Protein AF-A0A7C4DHG0-F1 (afdb_monomer)

Solvent-accessible surface area (backbone atoms only — not comparable to full-atom values): 5054 Å² total; per-residue (Å²): 135,56,53,78,42,82,50,98,94,35,75,24,31,43,65,48,65,53,72,70,38,82,43,91,96,52,89,31,32,40,33,34,34,33,37,39,33,68,54,91,93,58,45,35,28,37,31,37,55,48,58,78,25,81,92,40,59,90,64,50,63,77,72,46,78,29,77,46,70,67,61,35,50,54,51,42,55,54,49,60,74,41,62,80,68,62,112

Mean predicted aligned error: 3.3 Å

Structure (mmCIF, N/CA/C/O backbone):
data_AF-A0A7C4DHG0-F1
#
_entry.id   AF-A0A7C4DHG0-F1
#
loop_
_atom_site.group_PDB
_atom_site.id
_atom_site.type_symbol
_atom_site.label_atom_id
_atom_site.label_alt_id
_atom_site.label_comp_id
_atom_site.label_asym_id
_atom_s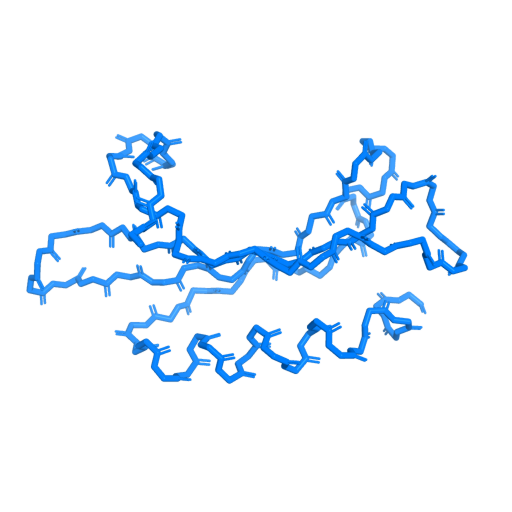ite.label_entity_id
_atom_site.label_seq_id
_atom_site.pdbx_PDB_ins_code
_atom_site.Cartn_x
_atom_site.Cartn_y
_atom_site.Cartn_z
_atom_site.occupancy
_atom_site.B_iso_or_equiv
_atom_site.auth_seq_id
_atom_site.auth_comp_id
_atom_site.auth_asym_id
_atom_site.auth_atom_id
_atom_site.pdbx_PDB_model_num
ATOM 1 N N . MET A 1 1 ? -1.642 15.146 10.617 1.00 54.16 1 MET A N 1
ATOM 2 C CA . MET A 1 1 ? -3.047 14.697 10.498 1.00 54.16 1 MET A CA 1
ATOM 3 C C . MET A 1 1 ? -3.184 14.007 9.152 1.00 54.16 1 MET A C 1
ATOM 5 O O . MET A 1 1 ? -2.700 14.570 8.181 1.00 54.16 1 MET A O 1
ATOM 9 N N . GLY A 1 2 ? -3.714 12.781 9.107 1.00 67.62 2 GLY A N 1
ATOM 10 C CA . GLY A 1 2 ? -3.932 12.055 7.848 1.00 67.62 2 GLY A CA 1
ATOM 11 C C . GLY A 1 2 ? -5.150 12.588 7.090 1.00 67.62 2 GLY A C 1
ATOM 12 O O . GLY A 1 2 ? -6.034 13.186 7.703 1.00 67.62 2 GLY A 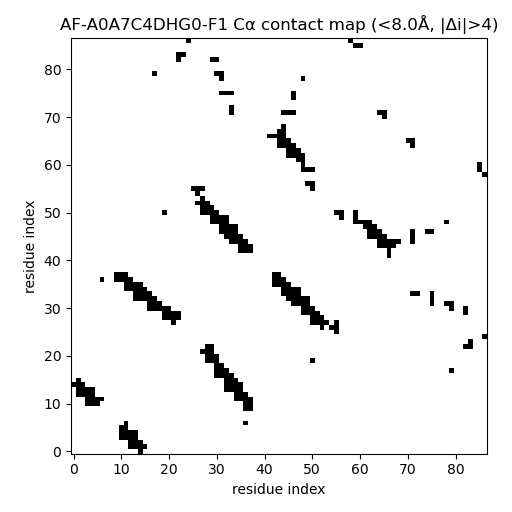O 1
ATOM 13 N N . SER A 1 3 ? -5.197 12.375 5.776 1.00 86.75 3 SER A N 1
ATOM 14 C CA . SER A 1 3 ? -6.334 12.780 4.939 1.00 86.75 3 SER A CA 1
ATOM 15 C C . SER A 1 3 ? -7.441 11.731 4.990 1.00 86.75 3 SER A C 1
ATOM 17 O O . SER A 1 3 ? -7.166 10.533 4.892 1.00 86.75 3 SER A O 1
ATOM 19 N N . THR A 1 4 ? -8.695 12.164 5.118 1.00 90.19 4 THR A N 1
ATOM 20 C CA . THR A 1 4 ? -9.853 11.270 5.000 1.00 90.19 4 THR A CA 1
ATOM 21 C C . THR A 1 4 ? -10.095 10.919 3.533 1.00 90.19 4 THR A C 1
ATOM 23 O O . THR A 1 4 ? -10.136 11.808 2.687 1.00 90.19 4 THR A O 1
ATOM 26 N N . ILE A 1 5 ? -10.261 9.631 3.241 1.00 92.62 5 ILE A N 1
ATOM 27 C CA . ILE A 1 5 ? -10.500 9.081 1.902 1.00 92.62 5 ILE A CA 1
ATOM 28 C C . ILE A 1 5 ? -11.671 8.093 1.935 1.00 92.62 5 ILE A C 1
ATOM 30 O O . ILE A 1 5 ? -12.025 7.573 2.995 1.00 92.62 5 ILE A O 1
ATOM 34 N N . ASP A 1 6 ? -12.255 7.815 0.773 1.00 92.81 6 ASP A N 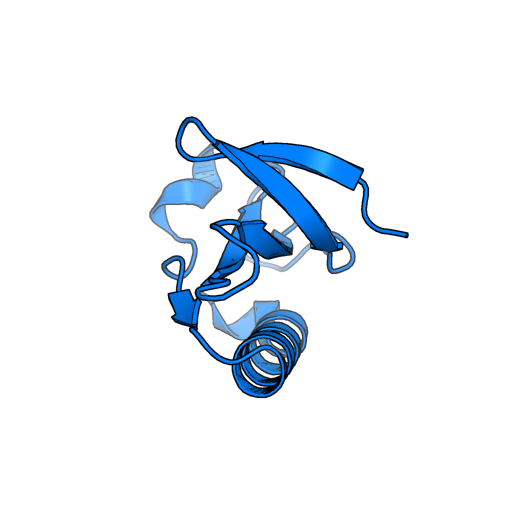1
ATOM 35 C CA . ASP A 1 6 ? -13.169 6.687 0.594 1.00 92.81 6 ASP A CA 1
ATOM 36 C C . ASP A 1 6 ? -12.363 5.453 0.173 1.00 92.81 6 ASP A C 1
ATOM 38 O O . ASP A 1 6 ? -11.652 5.472 -0.829 1.00 92.81 6 ASP A O 1
ATOM 42 N N . TYR A 1 7 ? -12.440 4.381 0.961 1.00 91.56 7 TYR A N 1
ATOM 43 C CA . TYR A 1 7 ? -11.680 3.151 0.743 1.00 91.56 7 TYR A CA 1
ATOM 44 C C . TYR A 1 7 ? -12.516 1.936 1.155 1.00 91.56 7 TYR A C 1
ATOM 46 O O . TYR A 1 7 ? -13.095 1.912 2.242 1.00 91.56 7 TYR A O 1
ATOM 54 N N . LYS A 1 8 ? -12.625 0.932 0.271 1.00 90.25 8 LYS A N 1
ATOM 55 C CA . LYS A 1 8 ? -13.475 -0.265 0.465 1.00 90.25 8 LYS A CA 1
ATOM 56 C C . LYS A 1 8 ? -14.926 0.069 0.870 1.00 90.25 8 LYS A C 1
ATOM 58 O O . LYS A 1 8 ? -15.509 -0.579 1.737 1.00 90.25 8 LYS A O 1
ATOM 63 N N . GLY A 1 9 ? -15.498 1.119 0.272 1.00 88.81 9 GLY A N 1
ATOM 64 C CA . GLY A 1 9 ? -16.865 1.577 0.559 1.00 88.81 9 GLY A CA 1
ATOM 65 C C . GLY A 1 9 ? -17.058 2.201 1.948 1.00 88.81 9 GLY A C 1
ATOM 66 O O . GLY A 1 9 ? -18.192 2.343 2.399 1.00 88.81 9 GLY A O 1
ATOM 67 N N . LYS A 1 10 ? -15.974 2.551 2.651 1.00 89.75 10 LYS A N 1
ATOM 68 C CA . LYS A 1 10 ? -16.000 3.155 3.990 1.00 89.75 10 LYS A CA 1
ATOM 69 C C . LYS A 1 10 ? -15.130 4.409 4.033 1.00 89.75 10 LYS A C 1
ATOM 71 O O . LYS A 1 10 ? -14.166 4.533 3.280 1.00 89.75 10 LYS A O 1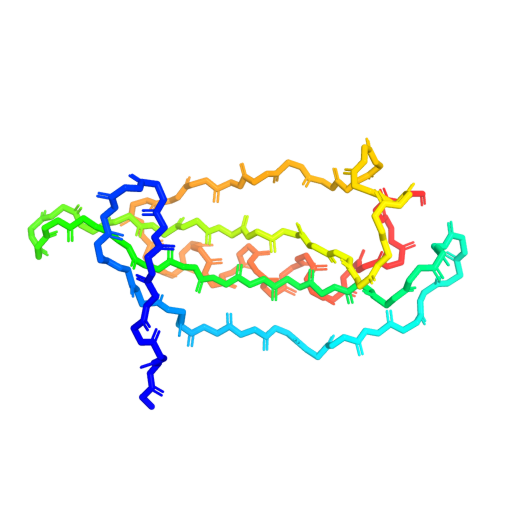
ATOM 76 N N . LYS A 1 11 ? -15.432 5.313 4.971 1.00 92.38 11 LYS A N 1
ATOM 77 C CA . LYS A 1 11 ? -14.518 6.407 5.318 1.00 92.38 11 LYS A CA 1
ATOM 78 C C . LYS A 1 11 ? -13.279 5.824 5.991 1.00 92.38 11 LYS A C 1
ATOM 80 O O . LYS A 1 11 ? -13.384 5.065 6.955 1.00 92.38 11 LYS A O 1
ATOM 85 N N . ALA A 1 12 ? -12.122 6.186 5.467 1.00 95.44 12 ALA A N 1
ATOM 86 C CA . ALA A 1 12 ? -10.822 5.749 5.934 1.00 95.44 12 ALA A CA 1
ATOM 87 C C . ALA A 1 12 ? -9.884 6.948 6.071 1.00 95.44 12 ALA A C 1
ATOM 89 O O . ALA A 1 12 ? -10.150 8.034 5.560 1.00 95.44 12 ALA A O 1
ATOM 90 N N . THR A 1 13 ? -8.767 6.745 6.752 1.00 95.88 13 THR A N 1
ATOM 91 C CA . THR A 1 13 ? -7.721 7.749 6.924 1.00 95.88 13 THR A CA 1
ATOM 92 C C . THR A 1 13 ? -6.451 7.241 6.269 1.00 95.88 13 THR A C 1
ATOM 94 O O . THR A 1 13 ? -5.906 6.219 6.689 1.00 95.88 13 THR A O 1
ATOM 97 N N . LEU A 1 14 ? -5.943 7.973 5.280 1.00 95.44 14 LEU A N 1
ATOM 98 C CA . LEU A 1 14 ? -4.584 7.782 4.788 1.00 95.44 14 LEU A CA 1
ATOM 99 C C . LEU A 1 14 ? -3.624 8.250 5.884 1.00 95.44 14 LEU A C 1
ATOM 101 O O . LEU A 1 14 ? -3.442 9.449 6.101 1.00 95.44 14 LEU A O 1
ATOM 105 N N . MET A 1 15 ? -3.059 7.298 6.622 1.00 94.81 15 MET A N 1
ATOM 106 C CA . MET A 1 15 ? -2.209 7.591 7.773 1.00 94.81 15 MET A CA 1
ATOM 107 C C . MET A 1 15 ? -0.839 8.086 7.342 1.00 94.81 15 MET A C 1
ATOM 109 O O . MET A 1 15 ? -0.315 9.047 7.902 1.00 94.81 15 MET A O 1
ATOM 113 N N . MET A 1 16 ? -0.256 7.396 6.366 1.00 94.00 16 MET A N 1
ATOM 114 C CA . MET A 1 16 ? 1.067 7.693 5.847 1.00 94.00 16 MET A CA 1
ATOM 115 C C . MET A 1 16 ? 1.189 7.198 4.415 1.00 94.00 16 MET A C 1
ATOM 117 O O . MET A 1 16 ? 0.525 6.245 4.007 1.00 94.00 16 MET A O 1
ATOM 121 N N . ARG A 1 17 ? 2.072 7.851 3.671 1.00 95.44 17 ARG A N 1
ATOM 122 C CA . ARG A 1 17 ? 2.494 7.436 2.342 1.00 95.44 17 ARG A CA 1
ATOM 123 C C . ARG A 1 17 ? 4.000 7.627 2.266 1.00 95.44 17 ARG A C 1
ATOM 125 O O . ARG A 1 17 ? 4.491 8.700 2.616 1.00 95.44 17 ARG A O 1
ATOM 132 N N . GLY A 1 18 ? 4.707 6.588 1.842 1.00 94.94 18 GLY A N 1
ATOM 133 C CA . GLY A 1 18 ? 6.119 6.666 1.502 1.00 94.94 18 GLY A CA 1
ATOM 134 C C . GLY A 1 18 ? 6.340 7.638 0.348 1.00 94.94 18 GLY A C 1
ATOM 135 O O . GLY A 1 18 ? 5.407 8.017 -0.370 1.00 94.94 18 GLY A O 1
ATOM 136 N N . LYS A 1 19 ? 7.583 8.074 0.172 1.00 95.00 19 LYS A N 1
ATOM 137 C CA . LYS A 1 19 ? 7.933 8.879 -0.995 1.00 95.00 19 LYS A CA 1
ATOM 138 C C . LYS A 1 19 ? 7.835 7.984 -2.245 1.00 95.00 19 LYS A C 1
ATOM 140 O O . LYS A 1 19 ? 8.381 6.883 -2.214 1.00 95.00 19 LYS A O 1
ATOM 145 N N . PRO A 1 20 ? 7.170 8.429 -3.324 1.00 96.06 20 PRO A N 1
ATOM 146 C CA . PRO A 1 20 ? 7.299 7.788 -4.626 1.00 96.06 20 PRO A CA 1
ATOM 147 C C . PRO A 1 20 ? 8.758 7.782 -5.074 1.00 96.06 20 PRO A C 1
ATOM 149 O O . PRO A 1 20 ? 9.444 8.805 -5.003 1.00 96.06 20 PRO A O 1
ATOM 152 N N . GLU A 1 21 ? 9.242 6.615 -5.485 1.00 96.38 21 GLU A N 1
ATOM 153 C CA . GLU A 1 21 ? 10.627 6.423 -5.893 1.00 96.38 21 GLU A CA 1
ATOM 154 C C . GLU A 1 21 ? 10.709 5.701 -7.232 1.00 96.38 21 GLU A C 1
ATOM 156 O O . GLU A 1 21 ? 10.057 4.678 -7.459 1.00 96.38 21 GLU A O 1
ATOM 161 N N . LYS A 1 22 ? 11.562 6.218 -8.119 1.00 96.44 22 LYS A N 1
ATOM 162 C CA . LYS A 1 22 ? 11.906 5.537 -9.361 1.00 96.44 22 LYS A CA 1
ATOM 163 C C . LYS A 1 22 ? 12.864 4.390 -9.053 1.00 96.44 22 LYS A C 1
ATOM 165 O O . LYS A 1 22 ? 14.013 4.614 -8.679 1.00 96.44 22 LYS A O 1
ATOM 170 N N . VAL A 1 23 ? 12.391 3.162 -9.238 1.00 94.75 23 VAL A N 1
ATOM 171 C CA . VAL A 1 23 ? 13.170 1.939 -9.017 1.00 94.75 23 VAL A CA 1
ATOM 172 C C . VAL A 1 23 ? 13.381 1.234 -10.353 1.00 94.75 23 VAL A C 1
ATOM 174 O O . VAL A 1 23 ? 12.466 1.142 -11.170 1.00 94.75 23 VAL A O 1
ATOM 177 N N . SER A 1 24 ? 14.605 0.762 -10.601 1.00 93.38 24 SER A N 1
ATOM 178 C CA . SER A 1 24 ? 14.932 0.039 -11.835 1.00 93.38 24 SER A CA 1
ATOM 179 C C . SER A 1 24 ? 14.032 -1.192 -12.001 1.00 93.38 24 SER A C 1
ATOM 181 O O . SER A 1 24 ? 13.762 -1.889 -11.027 1.00 93.38 24 SER A O 1
ATOM 183 N N . GLY A 1 25 ? 13.554 -1.448 -13.221 1.00 93.12 25 GLY A N 1
ATOM 184 C CA . GLY A 1 25 ? 12.634 -2.555 -13.522 1.00 93.12 25 GLY A CA 1
ATOM 185 C C . GLY A 1 25 ? 11.136 -2.234 -13.388 1.00 93.12 25 GLY A C 1
ATOM 186 O O . GLY A 1 25 ? 10.314 -3.082 -13.756 1.00 93.12 25 GLY A O 1
ATOM 187 N N . TRP A 1 26 ? 10.791 -1.023 -12.933 1.00 95.81 26 TRP A N 1
ATOM 188 C CA . TRP A 1 26 ? 9.418 -0.510 -12.816 1.00 95.81 26 TRP A CA 1
ATOM 189 C C . TRP A 1 26 ? 9.128 0.600 -13.835 1.00 95.81 26 TRP A C 1
ATOM 191 O O . TRP A 1 26 ? 9.986 1.445 -14.131 1.00 95.81 26 TRP A O 1
ATOM 201 N N . LEU A 1 27 ? 7.906 0.626 -14.369 1.00 95.56 27 LEU A N 1
ATOM 202 C CA . LEU A 1 27 ? 7.473 1.618 -15.358 1.00 95.56 27 LEU A CA 1
ATOM 203 C C . LEU A 1 27 ? 7.194 2.978 -14.704 1.00 95.56 27 LEU A C 1
ATOM 205 O O . LEU A 1 27 ? 7.604 4.012 -15.235 1.00 95.56 27 LEU A O 1
ATOM 209 N N . GLY A 1 28 ? 6.591 2.979 -13.518 1.00 95.81 28 GLY A N 1
ATOM 210 C CA . GLY A 1 28 ? 6.272 4.155 -12.713 1.00 95.81 28 GLY A CA 1
ATOM 211 C C . GLY A 1 28 ? 7.266 4.430 -11.589 1.00 95.81 28 GLY A C 1
ATOM 212 O O . GLY A 1 28 ? 8.399 3.938 -11.584 1.00 95.81 28 GLY A O 1
ATOM 213 N N . GLU A 1 29 ? 6.831 5.272 -10.658 1.00 97.12 29 GLU A N 1
ATOM 214 C CA . GLU A 1 29 ? 7.419 5.435 -9.332 1.00 97.12 29 GLU A CA 1
ATOM 215 C C . GLU A 1 29 ? 6.610 4.597 -8.347 1.00 97.12 29 GLU A C 1
ATOM 217 O O . GLU A 1 29 ? 5.382 4.694 -8.318 1.00 97.12 29 GLU A O 1
ATOM 222 N N . ILE A 1 30 ? 7.291 3.805 -7.526 1.00 97.06 30 ILE A N 1
ATOM 223 C CA . ILE A 1 30 ? 6.649 2.922 -6.555 1.00 97.06 30 ILE A CA 1
ATOM 224 C C . ILE A 1 30 ? 6.680 3.526 -5.155 1.00 97.06 30 ILE A C 1
ATOM 226 O O . ILE A 1 30 ? 7.635 4.199 -4.759 1.00 97.06 30 ILE A O 1
ATOM 230 N N . PHE A 1 31 ? 5.617 3.293 -4.395 1.00 96.75 31 PHE A N 1
ATOM 231 C CA . PHE A 1 31 ? 5.463 3.759 -3.022 1.00 96.75 31 PHE A CA 1
ATOM 232 C C . PHE A 1 31 ? 4.638 2.769 -2.204 1.00 96.75 31 PHE A C 1
ATOM 234 O O . PHE A 1 31 ? 4.021 1.850 -2.729 1.00 96.75 31 PHE A O 1
ATOM 241 N N . VAL A 1 32 ? 4.638 2.961 -0.887 1.00 97.69 32 VAL A N 1
ATOM 242 C CA . VAL A 1 32 ? 3.751 2.240 0.029 1.00 97.69 32 VAL A CA 1
ATOM 243 C C . VAL A 1 32 ? 2.836 3.258 0.703 1.00 97.69 32 VAL A C 1
ATOM 245 O O . VAL A 1 32 ? 3.240 4.393 0.959 1.00 97.69 32 VAL A O 1
ATOM 248 N N . ALA A 1 33 ? 1.610 2.877 1.022 1.00 97.00 33 ALA A N 1
ATOM 249 C CA . ALA A 1 33 ? 0.683 3.651 1.836 1.00 97.00 33 ALA A CA 1
ATOM 250 C C . ALA A 1 33 ? 0.174 2.820 3.017 1.00 97.00 33 ALA A C 1
ATOM 252 O O . ALA A 1 33 ? 0.136 1.595 2.948 1.00 97.00 33 ALA A O 1
ATOM 253 N N . VAL A 1 34 ? -0.237 3.487 4.098 1.00 97.81 34 VAL A N 1
ATOM 254 C CA . VAL A 1 34 ? -1.006 2.857 5.180 1.00 97.81 34 VAL A CA 1
ATOM 255 C C . VAL A 1 34 ? -2.352 3.543 5.303 1.00 97.81 34 VAL A C 1
ATOM 257 O O . VAL A 1 34 ? -2.425 4.761 5.498 1.00 97.81 34 VAL A O 1
ATOM 260 N N . VAL A 1 35 ? -3.415 2.752 5.224 1.00 97.38 35 VAL A N 1
ATOM 261 C CA . VAL A 1 35 ? -4.797 3.211 5.334 1.00 97.38 35 VAL A CA 1
ATOM 262 C C . VAL A 1 35 ? -5.430 2.607 6.577 1.00 97.38 35 VAL A C 1
ATOM 264 O O . VAL A 1 35 ? -5.461 1.391 6.734 1.00 97.38 35 VAL A O 1
ATOM 267 N N . GLN A 1 36 ? -5.959 3.461 7.450 1.00 97.06 36 GLN A N 1
ATOM 268 C CA . GLN A 1 36 ? -6.727 3.056 8.624 1.00 97.06 36 GLN A CA 1
ATOM 269 C C . GLN A 1 36 ? -8.223 3.145 8.330 1.00 97.06 36 GLN A C 1
ATOM 271 O O . GLN A 1 36 ? -8.701 4.192 7.898 1.00 97.06 36 GLN A O 1
ATOM 276 N N . TYR A 1 37 ? -8.977 2.092 8.620 1.00 95.50 37 TYR A N 1
ATOM 277 C CA . TYR A 1 37 ? -10.427 2.050 8.420 1.00 95.50 37 TYR A CA 1
ATOM 278 C C . TYR A 1 37 ? -11.110 1.162 9.464 1.00 95.50 37 TYR A C 1
ATOM 280 O O . TYR A 1 37 ? -10.454 0.438 10.206 1.00 95.50 37 TYR A O 1
ATOM 288 N N . GLY A 1 38 ? -12.440 1.229 9.528 1.00 93.44 38 GLY A N 1
ATOM 289 C CA . GLY A 1 38 ? -13.239 0.480 10.502 1.00 93.44 38 GLY A CA 1
ATOM 290 C C . GLY A 1 38 ? -13.676 1.313 11.715 1.00 93.44 38 GLY A C 1
ATOM 291 O O . GLY A 1 38 ? -13.303 2.483 11.838 1.00 93.44 38 GLY A O 1
ATOM 292 N N . PRO A 1 39 ? -14.536 0.747 12.579 1.00 91.06 39 PRO A N 1
ATOM 293 C CA . PRO A 1 39 ? -15.011 1.422 13.783 1.00 91.06 39 PRO A CA 1
ATOM 294 C C . PRO A 1 39 ? -13.883 1.572 14.812 1.00 91.06 39 PRO A C 1
ATOM 296 O O . PRO A 1 39 ? -12.911 0.822 14.794 1.00 91.06 39 PRO A O 1
ATOM 299 N N . LYS A 1 40 ? -14.030 2.523 15.741 1.00 84.69 40 LYS A N 1
ATOM 300 C CA . LYS A 1 40 ? -13.001 2.870 16.740 1.00 84.69 40 LYS A CA 1
ATOM 301 C C . LYS A 1 40 ? -12.517 1.669 17.566 1.00 84.69 40 LYS A C 1
ATOM 303 O O . LYS A 1 40 ? -11.334 1.598 17.878 1.00 84.69 40 LYS A O 1
ATOM 308 N N . ASP A 1 41 ? -13.413 0.731 17.858 1.00 91.06 41 ASP A N 1
ATOM 309 C CA . ASP A 1 41 ? -13.123 -0.448 18.683 1.00 91.06 41 ASP A CA 1
ATOM 310 C C . ASP A 1 41 ? -12.575 -1.635 17.870 1.00 91.06 41 ASP A C 1
ATOM 312 O O . ASP A 1 41 ? -12.185 -2.651 18.436 1.00 91.06 41 ASP A O 1
ATOM 316 N N . ASN A 1 42 ? -12.542 -1.521 16.538 1.00 92.00 42 ASN A N 1
ATOM 317 C CA . ASN A 1 42 ? -12.017 -2.545 15.636 1.00 92.00 42 ASN A CA 1
ATOM 318 C C . ASN A 1 42 ? -11.381 -1.892 14.400 1.00 92.00 42 ASN A C 1
ATOM 320 O O . ASN A 1 42 ? -11.849 -2.049 13.266 1.00 92.00 42 ASN A O 1
ATOM 324 N N . LEU A 1 43 ? -10.346 -1.089 14.647 1.00 94.94 43 LEU A N 1
ATOM 325 C CA . LEU A 1 43 ? -9.573 -0.453 13.589 1.00 94.94 43 LEU A CA 1
ATOM 326 C C . LEU A 1 43 ? -8.744 -1.496 12.837 1.00 94.94 43 LEU A C 1
ATOM 328 O O . LEU A 1 43 ? -8.137 -2.388 13.425 1.00 94.94 43 LEU A O 1
ATOM 332 N N . GLN A 1 44 ? -8.695 -1.336 11.522 1.00 97.31 44 GLN A N 1
ATOM 333 C CA . GLN A 1 44 ? -7.868 -2.115 10.616 1.00 97.31 44 GLN A CA 1
ATOM 334 C C . GLN A 1 44 ? -6.912 -1.193 9.871 1.00 97.31 44 GLN A C 1
ATOM 336 O O . GLN A 1 44 ? -7.222 -0.028 9.612 1.00 97.31 44 GLN A O 1
ATOM 341 N N . TYR A 1 45 ? -5.754 -1.740 9.526 1.00 97.75 45 TYR A N 1
ATOM 342 C CA . TYR A 1 45 ? -4.659 -1.043 8.874 1.00 97.75 45 TYR A CA 1
ATOM 343 C C . TYR A 1 45 ? -4.233 -1.838 7.645 1.00 97.75 45 TYR A C 1
ATOM 345 O O . TYR A 1 45 ? -3.652 -2.912 7.780 1.00 97.75 45 TYR A O 1
ATOM 353 N N . ASP A 1 46 ? -4.506 -1.316 6.455 1.00 98.12 46 ASP A N 1
ATOM 354 C CA . ASP A 1 46 ? -3.993 -1.891 5.212 1.00 98.12 46 ASP A CA 1
ATOM 355 C C . ASP A 1 46 ? -2.677 -1.213 4.848 1.00 98.12 46 ASP A C 1
ATOM 357 O O . ASP A 1 46 ? -2.606 0.015 4.789 1.00 98.12 46 ASP A O 1
ATOM 361 N N . VAL A 1 47 ? -1.649 -2.016 4.585 1.00 98.19 47 VAL A N 1
ATOM 362 C CA . VAL A 1 47 ? -0.389 -1.580 3.982 1.00 98.19 47 VAL A CA 1
ATOM 363 C C . VAL A 1 47 ? -0.460 -1.896 2.493 1.00 98.19 47 VAL A C 1
ATOM 365 O O . VAL A 1 47 ? -0.586 -3.060 2.118 1.00 98.19 47 VAL A O 1
ATOM 368 N N . ILE A 1 48 ? -0.419 -0.855 1.665 1.00 97.38 48 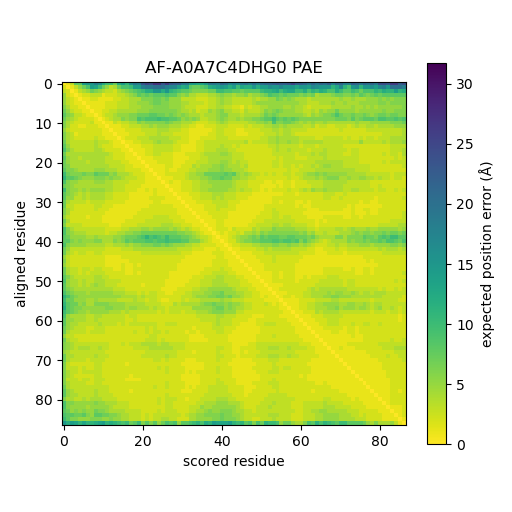ILE A N 1
ATOM 369 C CA . ILE A 1 48 ? -0.727 -0.902 0.233 1.00 97.38 48 ILE A CA 1
ATOM 370 C C . ILE A 1 48 ? 0.523 -0.498 -0.556 1.00 97.38 48 ILE A C 1
ATOM 372 O O . ILE A 1 48 ? 0.871 0.685 -0.553 1.00 97.38 48 ILE A O 1
ATOM 376 N N . PRO A 1 49 ? 1.223 -1.442 -1.201 1.00 97.12 49 PRO A N 1
ATOM 377 C CA . PRO A 1 49 ? 2.180 -1.142 -2.263 1.00 97.12 49 PRO A CA 1
ATOM 378 C C . PRO A 1 49 ? 1.435 -0.611 -3.492 1.00 97.12 49 PRO A C 1
ATOM 380 O O . PRO A 1 49 ? 0.390 -1.147 -3.847 1.00 97.12 49 PRO A O 1
ATOM 383 N N . ASP A 1 50 ? 1.950 0.437 -4.127 1.00 96.62 50 ASP A N 1
ATOM 384 C CA . ASP A 1 50 ? 1.305 1.067 -5.283 1.00 96.62 50 ASP A CA 1
ATOM 385 C C . ASP A 1 50 ? 2.343 1.674 -6.248 1.00 96.62 50 ASP A C 1
ATOM 387 O O . ASP A 1 50 ? 3.508 1.881 -5.882 1.00 96.62 50 ASP A O 1
ATOM 391 N N . SER A 1 51 ? 1.923 1.954 -7.484 1.00 96.44 51 SER A N 1
ATOM 392 C CA . SER A 1 51 ? 2.731 2.576 -8.538 1.00 96.44 51 SER A CA 1
ATOM 393 C C . SER A 1 51 ? 1.989 3.737 -9.192 1.00 96.44 51 SER A C 1
ATOM 395 O O . SER A 1 51 ? 0.775 3.719 -9.371 1.00 96.44 51 SER A O 1
ATOM 397 N N . THR A 1 52 ? 2.735 4.746 -9.639 1.00 96.00 52 THR A N 1
ATOM 398 C CA . THR A 1 52 ? 2.187 5.818 -10.482 1.00 96.00 52 THR A CA 1
ATOM 399 C C . THR A 1 52 ? 1.902 5.380 -11.924 1.00 96.00 52 THR A C 1
ATOM 401 O O . THR A 1 52 ? 1.343 6.167 -12.689 1.00 96.00 52 THR A O 1
ATOM 404 N N . HIS A 1 53 ? 2.261 4.150 -12.314 1.00 96.12 53 HIS A N 1
ATOM 405 C CA . HIS A 1 53 ? 2.015 3.610 -13.650 1.00 96.12 53 HIS A CA 1
ATOM 406 C C . HIS A 1 53 ? 1.131 2.347 -13.601 1.00 96.12 53 HIS A C 1
ATOM 408 O O . HIS A 1 53 ? 1.501 1.368 -12.952 1.00 96.12 53 HIS A O 1
ATOM 414 N N . PRO A 1 54 ? 0.006 2.296 -14.342 1.00 93.94 54 PRO A N 1
ATOM 415 C CA . PRO A 1 54 ? -0.960 1.195 -14.251 1.00 93.94 54 PRO A CA 1
ATOM 416 C C . PRO A 1 54 ? -0.395 -0.160 -14.702 1.00 93.94 54 PRO A C 1
ATOM 418 O O . PRO A 1 54 ? -0.815 -1.197 -14.207 1.00 93.94 54 PRO A O 1
ATOM 421 N N . GLY A 1 55 ? 0.589 -0.166 -15.607 1.00 94.44 55 GLY A N 1
ATOM 422 C CA . GLY A 1 55 ? 1.251 -1.396 -16.065 1.00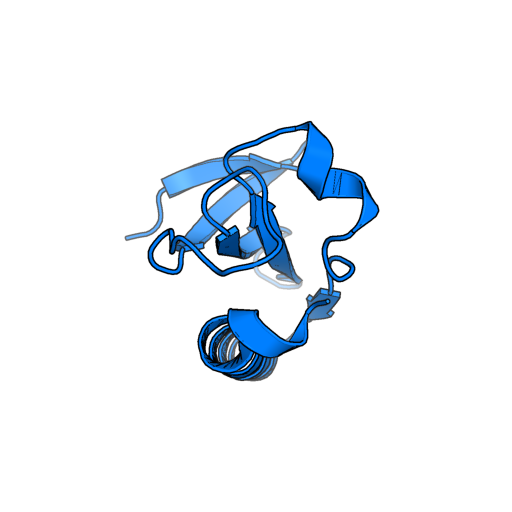 94.44 55 GLY A CA 1
ATOM 423 C C . GLY A 1 55 ? 2.122 -2.106 -15.017 1.00 94.44 55 GLY A C 1
ATOM 424 O O . GLY A 1 55 ? 2.605 -3.197 -15.292 1.00 94.44 55 GLY A O 1
ATOM 425 N N . ASP A 1 56 ? 2.346 -1.503 -13.847 1.00 95.00 56 ASP A N 1
ATOM 426 C CA . ASP A 1 56 ? 3.105 -2.131 -12.759 1.00 95.00 56 ASP A CA 1
ATOM 427 C C . ASP A 1 56 ? 2.215 -2.920 -11.784 1.00 95.00 56 ASP A C 1
ATOM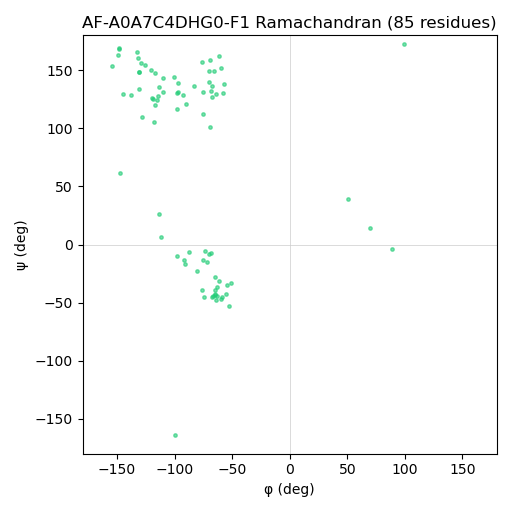 429 O O . ASP A 1 56 ? 2.737 -3.727 -11.016 1.00 95.00 56 ASP A O 1
ATOM 433 N N . VAL A 1 57 ? 0.894 -2.690 -11.802 1.00 89.81 57 VAL A N 1
ATOM 434 C CA . VAL A 1 57 ? -0.044 -3.124 -10.749 1.00 89.81 57 VAL A CA 1
ATOM 435 C C . VAL A 1 57 ? 0.017 -4.629 -10.490 1.00 89.81 57 VAL A C 1
ATOM 437 O O . VAL A 1 57 ? 0.086 -5.040 -9.335 1.00 89.81 57 VAL A O 1
ATOM 440 N N . ASP A 1 58 ? 0.091 -5.443 -11.544 1.00 91.75 58 ASP A N 1
ATOM 441 C CA . ASP A 1 58 ? 0.113 -6.910 -11.433 1.00 91.75 58 ASP A CA 1
ATOM 442 C C . ASP A 1 58 ? 1.430 -7.470 -10.868 1.00 91.75 58 ASP A C 1
ATOM 444 O O . ASP A 1 58 ? 1.503 -8.637 -10.493 1.00 91.75 58 ASP A O 1
ATOM 448 N N . SER A 1 59 ? 2.495 -6.662 -10.832 1.00 93.94 59 SER A N 1
ATOM 449 C CA . SER A 1 59 ? 3.800 -7.056 -10.284 1.00 93.94 59 SER A CA 1
ATOM 450 C C . SER A 1 59 ? 4.010 -6.592 -8.842 1.00 93.94 59 SER A C 1
ATOM 452 O O . SER A 1 59 ? 5.003 -6.975 -8.22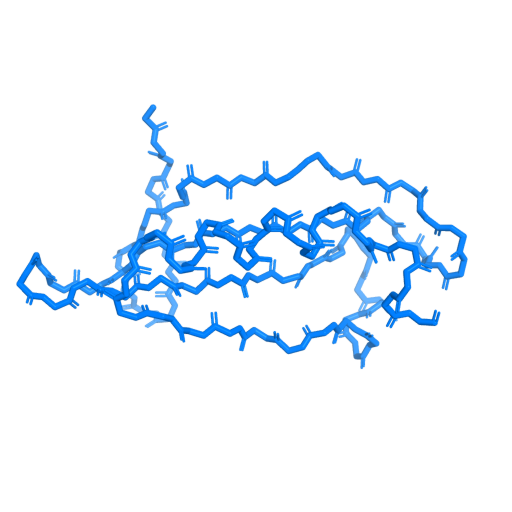5 1.00 93.94 59 SER A O 1
ATOM 454 N N . LEU A 1 60 ? 3.134 -5.734 -8.311 1.00 95.00 60 LEU A N 1
ATOM 455 C CA . LEU A 1 60 ? 3.281 -5.191 -6.964 1.00 95.00 60 LEU A CA 1
ATOM 456 C C . LEU A 1 60 ? 3.029 -6.269 -5.897 1.00 95.00 60 LEU A C 1
ATOM 458 O O . LEU A 1 60 ? 2.206 -7.162 -6.102 1.00 95.00 60 LEU A O 1
ATOM 462 N N . PRO A 1 61 ? 3.687 -6.182 -4.725 1.00 95.62 61 PRO A N 1
ATOM 463 C CA . PRO A 1 61 ? 3.353 -7.053 -3.607 1.00 95.62 61 PRO A CA 1
ATOM 464 C C . PRO A 1 61 ? 1.891 -6.876 -3.177 1.00 95.62 61 PRO A C 1
ATOM 466 O O . PRO A 1 61 ? 1.311 -5.796 -3.299 1.00 95.62 61 PRO A O 1
ATOM 469 N N . GLU A 1 62 ? 1.307 -7.931 -2.616 1.00 95.75 62 GLU A N 1
ATOM 470 C CA . GLU A 1 62 ? -0.083 -7.901 -2.168 1.00 95.75 62 GLU A CA 1
ATOM 471 C C . GLU A 1 62 ? -0.309 -6.926 -1.004 1.00 95.75 62 GLU A C 1
ATOM 473 O O . GLU A 1 62 ? 0.544 -6.727 -0.130 1.00 95.75 62 GLU A O 1
ATOM 478 N N . VAL A 1 63 ? -1.517 -6.363 -0.955 1.00 97.06 63 VAL A N 1
ATOM 479 C CA . VAL A 1 63 ? -1.980 -5.570 0.186 1.00 97.06 63 VAL A CA 1
ATOM 480 C C . VAL A 1 63 ? -2.073 -6.461 1.419 1.00 97.06 63 VAL A C 1
ATOM 482 O O . VAL A 1 63 ? -2.731 -7.501 1.398 1.00 97.06 63 VAL A O 1
ATOM 485 N N . LYS A 1 64 ? -1.482 -6.014 2.530 1.00 97.88 64 LYS A N 1
ATOM 486 C CA . LYS A 1 64 ? -1.537 -6.740 3.803 1.00 97.88 64 LYS A CA 1
ATOM 487 C C . LYS A 1 64 ? -2.303 -5.962 4.865 1.00 97.88 64 LYS A C 1
ATOM 489 O O . LYS A 1 64 ? -1.990 -4.805 5.142 1.00 97.88 64 LYS A O 1
ATOM 494 N N . THR A 1 65 ? -3.277 -6.623 5.486 1.00 97.81 65 THR A N 1
ATOM 495 C CA . THR A 1 65 ? -4.118 -6.060 6.550 1.00 97.81 65 THR A CA 1
ATOM 496 C C . THR A 1 65 ? -3.604 -6.451 7.933 1.00 97.81 65 THR A C 1
ATOM 498 O O . THR A 1 65 ? -3.232 -7.599 8.174 1.00 97.81 65 THR A O 1
ATOM 501 N N . PHE A 1 66 ? -3.635 -5.503 8.865 1.00 97.75 66 PHE A N 1
ATOM 502 C CA . PHE A 1 66 ? -3.264 -5.681 10.266 1.00 97.75 66 PHE A CA 1
ATOM 503 C C . PHE A 1 66 ? -4.349 -5.108 11.181 1.00 97.75 66 PHE A C 1
ATOM 505 O O . PHE A 1 66 ? -4.992 -4.114 10.847 1.00 97.75 66 PHE A O 1
ATOM 512 N N . SER A 1 67 ? -4.526 -5.703 12.359 1.00 96.62 67 SER A N 1
ATOM 513 C CA . SER A 1 67 ? -5.348 -5.149 13.448 1.00 96.62 67 SER A CA 1
ATOM 514 C C . SER A 1 67 ? -4.541 -4.293 14.432 1.00 96.62 67 SER A C 1
ATOM 516 O O . SER A 1 67 ? -5.119 -3.553 15.221 1.00 96.62 67 SER A O 1
ATOM 518 N N . ASP A 1 68 ? -3.207 -4.362 14.377 1.00 96.81 68 ASP A N 1
ATOM 519 C CA . ASP A 1 68 ? -2.308 -3.555 15.201 1.00 96.81 68 ASP A CA 1
ATOM 520 C C . ASP A 1 68 ? -1.571 -2.505 14.362 1.00 96.81 68 ASP A C 1
ATOM 522 O O . ASP A 1 68 ? -0.956 -2.808 13.331 1.00 96.81 68 ASP A O 1
ATOM 526 N N . ARG A 1 69 ? -1.584 -1.261 14.850 1.00 95.31 69 ARG A N 1
ATOM 527 C CA . ARG A 1 69 ? -0.927 -0.130 14.187 1.00 95.31 69 ARG A CA 1
ATOM 528 C C . ARG A 1 69 ? 0.592 -0.302 14.137 1.00 95.31 69 ARG A C 1
ATOM 530 O O . ARG A 1 69 ? 1.212 0.071 13.143 1.00 95.31 69 ARG A O 1
ATOM 537 N N . GLY A 1 70 ? 1.203 -0.818 15.204 1.00 96.75 70 GLY A N 1
ATOM 538 C CA . GLY A 1 70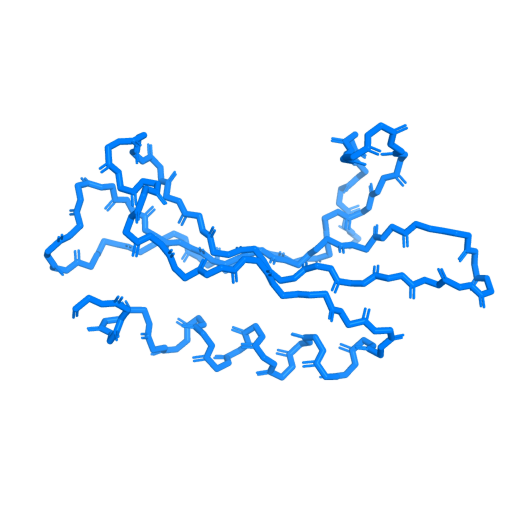 ? 2.654 -0.993 15.300 1.00 96.75 70 GLY A CA 1
ATOM 539 C C . GLY A 1 70 ? 3.183 -2.003 14.281 1.00 96.75 70 GLY A C 1
ATOM 540 O O . GLY A 1 70 ? 4.172 -1.731 13.594 1.00 96.75 70 GLY A O 1
ATOM 541 N N . MET A 1 71 ? 2.480 -3.124 14.113 1.00 97.81 71 MET A N 1
ATOM 542 C CA . MET A 1 71 ? 2.776 -4.129 13.092 1.00 97.81 71 MET A CA 1
ATOM 543 C C . MET A 1 71 ? 2.615 -3.568 11.677 1.00 97.81 71 MET A C 1
ATOM 545 O O . MET A 1 71 ? 3.504 -3.767 10.848 1.00 97.81 71 MET A O 1
ATOM 549 N N . ALA A 1 72 ? 1.538 -2.816 11.415 1.00 97.88 72 ALA A N 1
ATOM 550 C CA . ALA A 1 72 ? 1.322 -2.175 10.118 1.00 97.88 72 ALA A CA 1
ATOM 551 C C . ALA A 1 72 ? 2.462 -1.210 9.762 1.00 97.88 72 ALA A C 1
ATOM 553 O O . ALA A 1 72 ? 3.014 -1.280 8.666 1.00 97.88 72 ALA A O 1
ATOM 554 N N . ILE A 1 73 ? 2.872 -0.354 10.707 1.00 97.00 73 ILE A N 1
ATOM 555 C CA . ILE A 1 73 ? 3.978 0.592 10.505 1.00 97.00 73 ILE A CA 1
ATOM 556 C C . ILE A 1 73 ? 5.304 -0.151 10.307 1.00 97.00 73 ILE A C 1
ATOM 558 O O . ILE A 1 73 ? 6.069 0.191 9.410 1.00 97.00 73 ILE A O 1
ATOM 562 N N . THR A 1 74 ? 5.579 -1.190 11.097 1.00 97.88 74 THR A N 1
ATOM 563 C CA . THR A 1 74 ? 6.794 -2.008 10.937 1.00 97.88 74 THR A CA 1
ATOM 564 C C . THR A 1 74 ? 6.860 -2.636 9.547 1.00 97.88 74 THR A C 1
ATOM 566 O O . THR A 1 74 ? 7.898 -2.582 8.884 1.00 97.88 74 THR A O 1
ATOM 569 N N . HIS A 1 75 ? 5.743 -3.193 9.074 1.00 97.62 75 HIS A N 1
ATOM 570 C CA . HIS A 1 75 ? 5.660 -3.794 7.750 1.00 97.62 75 HIS A CA 1
ATOM 571 C C . HIS A 1 75 ? 5.800 -2.755 6.632 1.00 97.62 75 HIS A C 1
ATOM 573 O O . HIS A 1 75 ? 6.580 -2.971 5.705 1.00 97.62 75 HIS A O 1
ATOM 579 N N . PHE A 1 76 ? 5.126 -1.609 6.766 1.00 97.62 76 PHE A N 1
ATOM 580 C CA . PHE A 1 76 ? 5.280 -0.456 5.880 1.00 97.62 76 PHE A CA 1
ATOM 581 C C . PHE A 1 76 ? 6.750 -0.051 5.748 1.00 97.62 76 PHE A C 1
ATOM 583 O O . PHE A 1 76 ? 7.264 -0.001 4.638 1.00 97.62 76 PHE A O 1
ATOM 590 N N . MET A 1 77 ? 7.454 0.162 6.864 1.00 96.69 77 MET A N 1
ATOM 591 C CA . MET A 1 77 ? 8.858 0.589 6.850 1.00 96.69 77 MET A CA 1
ATOM 592 C C . MET A 1 77 ? 9.766 -0.455 6.194 1.00 96.69 77 MET A C 1
ATOM 594 O O . MET A 1 77 ? 10.727 -0.100 5.512 1.00 96.69 77 MET A O 1
ATOM 598 N N . ASN A 1 78 ? 9.480 -1.744 6.395 1.00 96.88 78 ASN A N 1
ATOM 599 C CA . ASN A 1 78 ? 10.236 -2.813 5.756 1.00 96.88 78 ASN A CA 1
ATOM 600 C C . ASN A 1 78 ? 10.024 -2.835 4.236 1.00 96.88 78 ASN A C 1
ATOM 602 O O . ASN A 1 78 ? 10.998 -2.939 3.493 1.00 96.88 78 ASN A O 1
ATOM 606 N N . LEU A 1 79 ? 8.777 -2.716 3.772 1.00 96.12 79 LEU A N 1
ATOM 607 C CA . LEU A 1 79 ? 8.468 -2.648 2.344 1.00 96.12 79 LEU A CA 1
ATOM 608 C C . LEU A 1 79 ? 9.072 -1.395 1.706 1.00 96.12 79 LEU A C 1
ATOM 610 O O . LEU A 1 79 ? 9.768 -1.499 0.699 1.00 96.12 79 LEU A O 1
ATOM 614 N N . ASP A 1 80 ? 8.880 -0.235 2.334 1.00 95.50 80 ASP A N 1
ATOM 615 C CA . ASP A 1 80 ? 9.319 1.067 1.833 1.00 95.50 80 ASP A CA 1
ATOM 616 C C . ASP A 1 80 ? 10.849 1.159 1.680 1.00 95.50 80 ASP A C 1
ATOM 618 O O . ASP A 1 80 ? 11.340 1.797 0.753 1.00 95.50 80 ASP A O 1
ATOM 622 N N . ARG A 1 81 ? 11.619 0.460 2.526 1.00 94.69 81 ARG A N 1
ATOM 623 C CA . ARG A 1 81 ? 13.090 0.373 2.414 1.00 94.69 81 ARG A CA 1
ATOM 624 C C . ARG A 1 81 ? 13.586 -0.634 1.379 1.00 94.69 81 ARG A C 1
ATOM 626 O O . ARG A 1 81 ? 14.727 -0.534 0.943 1.00 94.69 81 ARG A O 1
ATOM 633 N N . ASN A 1 82 ? 12.772 -1.628 1.030 1.00 95.00 82 ASN A N 1
ATOM 634 C CA . ASN A 1 82 ? 13.167 -2.744 0.167 1.00 95.00 82 ASN A CA 1
ATOM 635 C C . ASN A 1 82 ? 12.420 -2.735 -1.179 1.00 95.00 82 ASN A C 1
ATOM 637 O O . ASN A 1 82 ? 12.276 -3.788 -1.797 1.00 95.00 82 ASN A O 1
ATOM 641 N N . LYS A 1 83 ? 11.962 -1.565 -1.650 1.00 92.75 83 LYS A N 1
ATOM 642 C CA . LYS A 1 83 ? 11.279 -1.380 -2.948 1.00 92.75 83 LYS A CA 1
ATOM 643 C C . LYS A 1 83 ? 12.043 -1.988 -4.133 1.00 92.75 83 LYS A C 1
ATOM 645 O O . LYS A 1 83 ? 11.458 -2.519 -5.068 1.00 92.75 83 LYS A O 1
ATOM 650 N N . ASN A 1 84 ? 13.372 -1.969 -4.062 1.00 91.62 84 ASN A N 1
ATOM 651 C CA . ASN A 1 84 ? 14.278 -2.561 -5.047 1.00 91.62 84 ASN A CA 1
ATOM 652 C C . ASN A 1 84 ? 14.292 -4.098 -5.087 1.00 91.62 84 ASN A C 1
ATOM 654 O O . ASN A 1 84 ? 14.948 -4.648 -5.961 1.00 91.62 84 ASN A O 1
ATOM 658 N N . LYS A 1 85 ? 13.625 -4.780 -4.148 1.00 92.00 85 LYS A N 1
ATOM 659 C CA . LYS A 1 85 ? 13.551 -6.250 -4.060 1.00 92.00 85 LYS A CA 1
ATOM 660 C C . LYS A 1 85 ? 12.155 -6.801 -4.346 1.00 92.00 85 LYS A C 1
ATOM 662 O O . LYS A 1 85 ? 11.905 -7.976 -4.109 1.00 92.00 85 LYS A O 1
ATOM 667 N N . TRP A 1 86 ? 11.217 -5.951 -4.756 1.00 91.69 86 TRP A N 1
ATOM 668 C CA . TRP A 1 86 ? 9.844 -6.374 -5.037 1.00 91.69 86 TRP A CA 1
ATOM 669 C C . TRP A 1 86 ? 9.721 -7.139 -6.363 1.00 91.69 86 TRP A C 1
ATOM 671 O O . TRP A 1 86 ? 8.690 -7.759 -6.599 1.00 91.69 86 TRP A O 1
ATOM 681 N N . LYS A 1 87 ? 10.757 -7.095 -7.206 1.00 83.19 87 LYS A N 1
ATOM 682 C CA . LYS A 1 87 ? 10.832 -7.722 -8.523 1.00 83.19 87 LYS A CA 1
ATOM 683 C C . LYS A 1 87 ? 12.229 -8.277 -8.767 1.00 83.19 87 LYS A C 1
ATOM 685 O O . LYS A 1 87 ? 13.183 -7.684 -8.211 1.00 83.19 87 LYS A O 1
#

Secondary structure (DSSP, 8-state):
-PEEEEETTEEEEEEEEPPPEE-TT-SSEEEEEEEEES-TTS-EEEEEEEESSGGGGGGSPPPEEES-HHHHHHHHHHHHH-GGG--

Nearest PDB structures (foldseek):
  6e8a-assembly1_A-3  TM=5.551E-01  e=3.977E+00  Salmonella enterica subsp. enterica serovar Typhimurium
  9bk6-assembly1_A  TM=3.860E-01  e=6.837E+00  synthetic construct

Radius of gyration: 13.06 Å; Cα contacts (8 Å, |Δi|>4): 165; chains: 1; bounding box: 32×23×35 Å

pLDDT: mean 94.02, std 5.97, range [54.16, 98.19]

Foldseek 3Di:
DFDWDQDPNFTKTFPDKADFDDEPPDPFTKIWTWIWDDDPVQIKIKIDIDGPDPVCVVLADDIDMDRDPVVNVVVRVVCSVVVNVSD

Sequence (87 aa):
MGSTIDYKGKKATLMMRGKPEKVSGWLGEIFVAVVQYGPKDNLQYDVIPDSTHPGDVDSLPEVKTFSDRGMAITHFMNLDRNKNKWK